Protein AF-A0A2S2QSP5-F1 (afdb_monomer_lite)

Organism: NCBI:txid143950

Secondary structure (DSSP, 8-state):
-HHHHHHHHHHHHHHHHHHHHHHHHHHHHHHHHHHHHT-SS--HHHHHHHHHHHHHHHHHHHHHHHHHHTT--SHHHHHHHHHHHHHHHHHHHHHHHHHHHHHHHTS--------

Radius of gyration: 20.52 Å; chains: 1; bounding box: 41×30×79 Å

pLDDT: mean 87.27, std 14.17, range [44.66, 98.12]

Foldseek 3Di:
DVVVVVVLVVQLVVLVVLLVVLVVLLVVLVVVVVVQVVDPPHDLVVLVVSLVVLVVSVVSNVVSLVSNCVNDVDPVSVVVVVVVVCSSCVSSVVSVVVSVVVVVVPDPPPDDDDD

Structure (mmCIF, N/CA/C/O backbone):
data_AF-A0A2S2QSP5-F1
#
_entry.id   AF-A0A2S2QSP5-F1
#
loop_
_atom_site.group_PDB
_atom_site.id
_atom_site.type_symbol
_atom_site.label_atom_id
_atom_site.label_alt_id
_atom_site.label_comp_id
_atom_site.label_asym_id
_atom_site.label_entity_id
_atom_site.label_seq_id
_atom_site.pdbx_PDB_ins_code
_atom_site.Cartn_x
_atom_site.Cartn_y
_atom_site.Cartn_z
_atom_site.occupancy
_atom_site.B_iso_or_equiv
_atom_site.auth_seq_id
_atom_site.auth_comp_id
_atom_site.auth_asym_id
_atom_site.auth_atom_id
_atom_site.pdbx_PDB_model_num
ATOM 1 N N . MET A 1 1 ? 15.738 -4.687 -36.393 1.00 52.97 1 MET A N 1
ATOM 2 C CA . MET A 1 1 ? 16.050 -4.447 -34.966 1.00 52.97 1 MET A CA 1
ATOM 3 C C . MET A 1 1 ? 15.074 -3.480 -34.287 1.00 52.97 1 MET A C 1
ATOM 5 O O . MET A 1 1 ? 14.638 -3.806 -33.197 1.00 52.97 1 MET A O 1
ATOM 9 N N . ALA A 1 2 ? 14.610 -2.403 -34.938 1.00 55.91 2 ALA A N 1
ATOM 10 C CA . ALA A 1 2 ? 13.712 -1.394 -34.339 1.00 55.91 2 ALA A CA 1
ATOM 11 C C . ALA A 1 2 ? 12.333 -1.875 -33.807 1.00 55.91 2 ALA A C 1
ATOM 13 O O . ALA A 1 2 ? 11.720 -1.190 -32.994 1.00 55.91 2 ALA A O 1
ATOM 14 N N . PHE A 1 3 ? 11.814 -3.029 -34.253 1.00 53.16 3 PHE A N 1
ATOM 15 C CA . PHE A 1 3 ? 10.498 -3.525 -33.811 1.00 53.16 3 PHE A CA 1
ATOM 16 C C . PHE A 1 3 ? 10.512 -4.064 -32.368 1.00 53.16 3 PHE A C 1
ATOM 18 O O . PHE A 1 3 ? 9.520 -3.922 -31.661 1.00 53.16 3 PHE A O 1
ATOM 25 N N . ASN A 1 4 ? 11.641 -4.624 -31.912 1.00 61.34 4 ASN A N 1
ATOM 26 C CA . ASN A 1 4 ? 11.774 -5.118 -30.536 1.00 61.34 4 ASN A CA 1
ATOM 27 C C . ASN A 1 4 ? 11.990 -3.977 -29.534 1.00 61.34 4 ASN A C 1
ATOM 29 O O . ASN A 1 4 ? 11.351 -3.974 -28.492 1.00 61.34 4 ASN A O 1
ATOM 33 N N . GLU A 1 5 ? 12.801 -2.969 -29.870 1.00 62.31 5 GLU A N 1
ATOM 34 C CA . GLU A 1 5 ? 13.037 -1.818 -28.980 1.00 62.31 5 GLU A CA 1
ATOM 35 C C . GLU A 1 5 ? 11.774 -0.987 -28.730 1.00 62.31 5 GLU A C 1
ATOM 37 O O . GLU A 1 5 ? 11.562 -0.511 -27.616 1.00 62.31 5 GLU A O 1
ATOM 42 N N . LYS A 1 6 ? 10.909 -0.827 -29.742 1.00 68.31 6 LYS A N 1
ATOM 43 C CA . LYS A 1 6 ? 9.663 -0.064 -29.595 1.00 68.31 6 LYS A CA 1
ATOM 44 C C . LYS A 1 6 ? 8.694 -0.726 -28.607 1.00 68.31 6 LYS A C 1
ATOM 46 O O . LYS A 1 6 ? 8.165 -0.039 -27.740 1.00 68.31 6 LYS A O 1
ATOM 51 N N . ASN A 1 7 ? 8.505 -2.043 -28.708 1.00 72.38 7 ASN A N 1
ATOM 52 C CA . ASN A 1 7 ? 7.616 -2.784 -27.808 1.00 72.38 7 ASN A CA 1
ATOM 53 C C . ASN A 1 7 ? 8.131 -2.782 -26.361 1.00 72.38 7 ASN A C 1
ATOM 55 O O . ASN A 1 7 ? 7.339 -2.606 -25.441 1.00 72.38 7 ASN A O 1
ATOM 59 N N . SER A 1 8 ? 9.446 -2.902 -26.152 1.00 76.12 8 SER A N 1
ATOM 60 C CA . SER A 1 8 ? 10.041 -2.807 -24.812 1.00 76.12 8 SER A CA 1
ATOM 61 C C . SER A 1 8 ? 9.817 -1.433 -24.171 1.00 76.12 8 SER A C 1
ATOM 63 O O . SER A 1 8 ? 9.497 -1.341 -22.991 1.00 76.12 8 SER A O 1
ATOM 65 N N . ASN A 1 9 ? 9.922 -0.356 -24.954 1.00 80.50 9 ASN A N 1
ATOM 66 C CA . ASN A 1 9 ? 9.722 1.007 -24.458 1.00 80.50 9 ASN A CA 1
ATOM 67 C C . ASN A 1 9 ? 8.254 1.290 -24.084 1.00 80.50 9 ASN A C 1
ATOM 69 O O . ASN A 1 9 ? 7.977 1.991 -23.112 1.00 80.50 9 ASN A O 1
ATOM 73 N N . ASP A 1 10 ? 7.307 0.740 -24.847 1.00 86.12 10 ASP A N 1
ATOM 74 C CA . ASP A 1 10 ? 5.877 0.872 -24.559 1.00 86.12 10 ASP A CA 1
ATOM 75 C C . ASP A 1 10 ? 5.468 0.052 -23.318 1.00 86.12 10 ASP A C 1
ATOM 77 O O . ASP A 1 10 ? 4.685 0.543 -22.502 1.00 86.12 10 ASP A O 1
ATOM 81 N N . ASN A 1 11 ? 6.065 -1.129 -23.111 1.00 86.94 11 ASN A N 1
ATOM 82 C CA . ASN A 1 11 ? 5.868 -1.933 -21.899 1.00 86.94 11 ASN A CA 1
ATOM 83 C C . ASN A 1 11 ? 6.376 -1.210 -20.642 1.00 86.94 11 ASN A C 1
ATOM 85 O O . ASN A 1 11 ? 5.629 -1.077 -19.676 1.00 86.94 11 ASN A O 1
ATOM 89 N N . LEU A 1 12 ? 7.591 -0.650 -20.682 1.00 87.50 12 LEU A N 1
ATOM 90 C CA . LEU A 1 12 ? 8.151 0.110 -19.559 1.00 87.50 12 LEU A CA 1
ATOM 91 C C . LEU A 1 12 ? 7.267 1.308 -19.172 1.00 87.50 12 LEU A C 1
ATOM 93 O O . LEU A 1 12 ? 6.995 1.539 -17.994 1.00 87.50 12 LEU A O 1
ATOM 97 N N . LYS A 1 13 ? 6.766 2.067 -20.156 1.00 89.81 13 LYS A N 1
ATOM 98 C CA . LYS A 1 13 ? 5.852 3.194 -19.894 1.00 89.81 13 LYS A CA 1
ATOM 99 C C . LYS A 1 13 ? 4.565 2.746 -19.214 1.00 89.81 13 LYS A C 1
ATOM 101 O O . LYS A 1 13 ? 4.062 3.452 -18.339 1.00 89.81 13 LYS A O 1
ATOM 106 N N . GLU A 1 14 ? 4.025 1.602 -19.617 1.00 92.50 14 GLU A N 1
ATOM 107 C CA . GLU A 1 14 ? 2.826 1.045 -19.003 1.00 92.50 14 GLU A CA 1
ATOM 108 C C . GLU A 1 14 ? 3.087 0.593 -17.560 1.00 92.50 14 GLU A C 1
ATOM 110 O O . GLU A 1 14 ? 2.291 0.919 -16.674 1.00 92.50 14 GLU A O 1
ATOM 115 N N . SER A 1 15 ? 4.223 -0.053 -17.280 1.00 92.12 15 SER A N 1
ATOM 116 C CA . SER A 1 15 ? 4.606 -0.430 -15.914 1.00 92.12 15 SER A CA 1
ATOM 117 C C . SER A 1 15 ? 4.829 0.807 -15.030 1.00 92.12 15 SER A C 1
ATOM 119 O O . SER A 1 15 ? 4.260 0.879 -13.942 1.00 92.12 15 SER A O 1
ATOM 121 N N . ILE A 1 16 ? 5.482 1.868 -15.527 1.00 91.50 16 ILE A N 1
ATOM 122 C CA . ILE A 1 16 ? 5.599 3.164 -14.819 1.00 91.50 16 ILE A CA 1
ATOM 123 C C . ILE A 1 16 ? 4.220 3.797 -14.556 1.00 91.50 16 ILE A C 1
ATOM 125 O O . ILE A 1 16 ? 3.965 4.389 -13.500 1.00 91.50 16 ILE A O 1
ATOM 129 N N . ARG A 1 17 ? 3.279 3.681 -15.498 1.00 94.88 17 ARG A N 1
ATOM 130 C CA . ARG A 1 17 ? 1.915 4.189 -15.308 1.00 94.88 17 ARG A CA 1
ATOM 131 C C . ARG A 1 17 ? 1.185 3.410 -14.210 1.00 94.88 17 ARG A C 1
ATOM 133 O O . ARG A 1 17 ? 0.550 4.027 -13.349 1.00 94.88 17 ARG A O 1
ATOM 140 N N . ARG A 1 18 ? 1.272 2.075 -14.216 1.00 95.75 18 ARG A N 1
ATOM 141 C CA . ARG A 1 18 ? 0.727 1.203 -13.157 1.00 95.75 18 ARG A CA 1
ATOM 142 C C . ARG A 1 18 ? 1.365 1.519 -11.803 1.00 95.75 18 ARG A C 1
ATOM 144 O O . ARG A 1 18 ? 0.645 1.639 -10.812 1.00 95.75 18 ARG A O 1
ATOM 151 N N . TRP A 1 19 ? 2.669 1.787 -11.792 1.00 94.06 19 TRP A N 1
ATOM 152 C CA . TRP A 1 19 ? 3.428 2.214 -10.620 1.00 94.06 19 TRP A CA 1
ATOM 153 C C . TRP A 1 19 ? 2.851 3.482 -9.981 1.00 94.06 19 TRP A C 1
ATOM 155 O O . TRP A 1 19 ? 2.541 3.527 -8.787 1.00 94.06 19 TRP A O 1
ATOM 165 N N . GLY A 1 20 ? 2.579 4.504 -10.796 1.00 94.19 20 GLY A N 1
ATOM 166 C CA . GLY A 1 20 ? 1.911 5.726 -10.340 1.00 94.19 20 GLY A CA 1
ATOM 167 C C . GLY A 1 20 ? 0.519 5.479 -9.739 1.00 94.19 20 GLY A C 1
ATOM 168 O O . GLY A 1 20 ? 0.146 6.106 -8.743 1.00 94.19 20 GLY A O 1
ATOM 169 N N . VAL A 1 21 ? -0.248 4.535 -10.295 1.00 96.62 21 VAL A N 1
ATOM 170 C CA . VAL A 1 21 ? -1.572 4.164 -9.765 1.00 96.62 21 VAL A CA 1
ATOM 171 C C . VAL A 1 21 ? -1.460 3.512 -8.384 1.00 96.62 21 VAL A C 1
ATOM 173 O O . VAL A 1 21 ? -2.252 3.851 -7.498 1.00 96.62 21 VAL A O 1
ATOM 176 N N . ILE A 1 22 ? -0.488 2.618 -8.189 1.00 96.94 22 ILE A N 1
ATOM 177 C CA . ILE A 1 22 ? -0.209 1.944 -6.912 1.00 96.94 22 ILE A CA 1
ATOM 178 C C . ILE A 1 22 ? 0.167 2.962 -5.834 1.00 96.94 22 ILE A C 1
ATOM 180 O O . ILE A 1 22 ? -0.479 2.996 -4.783 1.00 96.94 22 ILE A O 1
ATOM 184 N N . LYS A 1 23 ? 1.098 3.879 -6.128 1.00 95.62 23 LYS A N 1
ATOM 185 C CA . LYS A 1 23 ? 1.451 4.986 -5.220 1.00 95.62 23 LYS A CA 1
ATOM 186 C C . LYS A 1 23 ? 0.220 5.800 -4.822 1.00 95.62 23 LYS A C 1
ATOM 188 O O . LYS A 1 23 ? -0.030 6.031 -3.641 1.00 95.62 23 LYS A O 1
ATOM 193 N N . GLY A 1 24 ? -0.635 6.133 -5.790 1.00 96.75 24 GLY A N 1
ATOM 194 C CA . GLY A 1 24 ? -1.893 6.824 -5.518 1.00 96.75 24 GLY A CA 1
ATOM 195 C C . GLY A 1 24 ? -2.865 6.032 -4.628 1.00 96.75 24 GLY A C 1
ATOM 196 O O . GLY A 1 24 ? -3.585 6.635 -3.829 1.00 96.75 24 GLY A O 1
ATOM 197 N N . LYS A 1 25 ? -2.917 4.695 -4.740 1.00 97.19 25 LYS A N 1
ATOM 198 C CA . LYS A 1 25 ? -3.722 3.836 -3.848 1.00 97.19 25 LYS A CA 1
ATOM 199 C C . LYS A 1 25 ? -3.194 3.902 -2.409 1.00 97.19 25 LYS A C 1
ATOM 201 O O . LYS A 1 25 ? -4.007 4.114 -1.507 1.00 97.19 25 LYS A O 1
ATOM 206 N N . LEU A 1 26 ? -1.875 3.813 -2.215 1.00 97.69 26 LEU A N 1
ATOM 207 C CA . LEU A 1 26 ? -1.242 3.937 -0.899 1.00 97.69 26 LEU A CA 1
ATOM 208 C C . LEU A 1 26 ? -1.519 5.313 -0.275 1.00 97.69 26 LEU A C 1
ATOM 210 O O . LEU A 1 26 ? -2.031 5.388 0.839 1.00 97.69 26 LEU A O 1
ATOM 214 N N . THR A 1 27 ? -1.320 6.406 -1.024 1.00 97.38 27 THR A N 1
ATOM 215 C CA . THR A 1 27 ? -1.621 7.767 -0.543 1.00 97.38 27 THR A CA 1
ATOM 216 C C . THR A 1 27 ? -3.071 7.908 -0.078 1.00 97.38 27 THR A C 1
ATOM 218 O O . THR A 1 27 ? -3.325 8.458 0.994 1.00 97.38 27 THR A O 1
ATOM 221 N N . ARG A 1 28 ? -4.042 7.381 -0.841 1.00 98.06 28 ARG A N 1
ATOM 222 C CA . ARG A 1 28 ? -5.463 7.417 -0.449 1.00 98.06 28 ARG A CA 1
ATOM 223 C C . ARG A 1 28 ? -5.732 6.640 0.837 1.00 98.06 28 ARG A C 1
ATOM 225 O O . ARG A 1 28 ? -6.576 7.070 1.625 1.00 98.06 28 ARG A O 1
ATOM 232 N N . PHE A 1 29 ? -5.042 5.519 1.051 1.00 98.12 29 PHE A N 1
ATOM 233 C CA . PHE A 1 29 ? -5.130 4.786 2.309 1.00 98.12 29 PHE A CA 1
ATOM 234 C C . PHE A 1 29 ? -4.560 5.612 3.467 1.00 98.12 29 PHE A C 1
ATOM 236 O O . PHE A 1 29 ? -5.254 5.785 4.465 1.00 98.12 29 PHE A O 1
ATOM 243 N N . CYS A 1 30 ? -3.378 6.216 3.308 1.00 97.69 30 CYS A N 1
ATOM 244 C CA . CYS A 1 30 ? -2.785 7.092 4.322 1.00 97.69 30 CYS A CA 1
ATOM 245 C C . CYS A 1 30 ? -3.714 8.262 4.684 1.00 97.69 30 CYS A C 1
ATOM 247 O O . CYS A 1 30 ? -3.940 8.543 5.860 1.00 97.69 30 CYS A O 1
ATOM 249 N N . THR A 1 31 ? -4.308 8.932 3.689 1.00 98.06 31 THR A N 1
ATOM 250 C CA . THR A 1 31 ? -5.283 10.011 3.926 1.00 98.06 31 THR A CA 1
ATOM 251 C C . THR A 1 31 ? -6.497 9.512 4.705 1.00 98.06 31 THR A C 1
ATOM 253 O O . THR A 1 31 ? -6.925 10.167 5.657 1.00 98.06 31 THR A O 1
ATOM 256 N N . PHE A 1 32 ? -7.037 8.350 4.330 1.00 98.12 32 PHE A N 1
ATOM 257 C CA . PHE A 1 32 ? -8.135 7.730 5.062 1.00 98.12 32 PHE A CA 1
ATOM 258 C C . PHE A 1 32 ? -7.746 7.430 6.509 1.00 98.12 32 PHE A C 1
ATOM 260 O O . PHE A 1 32 ? -8.476 7.831 7.409 1.00 98.12 32 PHE A O 1
ATOM 267 N N . PHE A 1 33 ? -6.609 6.773 6.741 1.00 98.12 33 PHE A N 1
ATOM 268 C CA . PHE A 1 33 ? -6.195 6.360 8.078 1.00 98.12 33 PHE A CA 1
ATOM 269 C C . PHE A 1 33 ? -5.939 7.566 8.991 1.00 98.12 33 PHE A C 1
ATOM 271 O O . PHE A 1 33 ? -6.421 7.612 10.119 1.00 98.12 33 PHE A O 1
ATOM 278 N N . ASN A 1 34 ? -5.311 8.619 8.468 1.00 97.38 34 ASN A N 1
ATOM 279 C CA . ASN A 1 34 ? -5.138 9.873 9.200 1.00 97.38 34 ASN A CA 1
ATOM 280 C C . ASN A 1 34 ? -6.473 10.548 9.556 1.00 97.38 34 ASN A C 1
ATOM 282 O O . ASN A 1 34 ? -6.593 11.161 10.616 1.00 97.38 34 ASN A O 1
ATOM 286 N N . GLY A 1 35 ? -7.478 10.456 8.681 1.00 97.50 35 GLY A N 1
ATOM 287 C CA . GLY A 1 35 ? -8.838 10.912 8.977 1.00 97.50 35 GLY A CA 1
ATOM 288 C C . GLY A 1 35 ? -9.546 10.020 9.999 1.00 97.50 35 GLY A C 1
ATOM 289 O O . GLY A 1 35 ? -10.220 10.525 10.892 1.00 97.50 35 GLY A O 1
ATOM 290 N N . PHE A 1 36 ? -9.347 8.705 9.903 1.00 97.38 36 PHE A N 1
ATOM 291 C CA . PHE A 1 36 ? -9.873 7.708 10.830 1.00 97.38 36 PHE A CA 1
ATOM 292 C C . PHE A 1 36 ? -9.372 7.949 12.259 1.00 97.38 36 PHE A C 1
ATOM 294 O O . PHE A 1 36 ? -10.182 7.970 13.180 1.00 97.38 36 PHE A O 1
ATOM 301 N N . LEU A 1 37 ? -8.072 8.205 12.446 1.00 96.31 37 LEU A N 1
ATOM 302 C CA . LEU A 1 37 ? -7.479 8.469 13.764 1.00 96.31 37 LEU A CA 1
ATOM 303 C C . LEU A 1 37 ? -8.031 9.731 14.443 1.00 96.31 37 LEU A C 1
ATOM 305 O O . LEU A 1 37 ? -8.063 9.802 15.666 1.00 96.31 37 LEU A O 1
ATOM 309 N N . LYS A 1 38 ? -8.472 10.721 13.659 1.00 96.19 38 LYS A N 1
ATOM 310 C CA . LYS A 1 38 ? -9.012 11.999 14.156 1.00 96.19 38 LYS A CA 1
ATOM 311 C C . LYS A 1 38 ? -10.529 11.985 14.360 1.00 96.19 38 LYS A C 1
ATOM 313 O O . LYS A 1 38 ? -11.089 12.993 14.778 1.00 96.19 38 LYS A O 1
ATOM 318 N N . ASN A 1 39 ? -11.203 10.901 13.991 1.00 94.25 39 ASN A N 1
ATOM 319 C CA . ASN A 1 39 ? -12.654 10.795 14.065 1.00 94.25 39 ASN A CA 1
ATOM 320 C C . ASN A 1 39 ? -13.055 10.121 15.380 1.00 94.25 39 ASN A C 1
ATOM 322 O O . ASN A 1 39 ? -12.581 9.031 15.660 1.00 94.25 39 ASN A O 1
ATOM 326 N N . ASP A 1 40 ? -13.970 10.703 16.155 1.00 90.06 40 ASP A N 1
ATOM 327 C CA . ASP A 1 40 ? -14.458 10.081 17.397 1.00 90.06 40 ASP A CA 1
ATOM 328 C C . ASP A 1 40 ? -15.342 8.847 17.133 1.00 90.06 40 ASP A C 1
ATOM 330 O O . ASP A 1 40 ? -15.424 7.926 17.945 1.00 90.06 40 ASP A O 1
ATOM 334 N N . LYS A 1 41 ? -16.006 8.798 15.972 1.00 92.19 41 LYS A N 1
ATOM 335 C CA . LYS A 1 41 ? -16.905 7.710 15.552 1.00 92.19 41 LYS A CA 1
ATOM 336 C C . LYS A 1 41 ? -16.212 6.799 14.545 1.00 92.19 41 LYS A C 1
ATOM 338 O O . LYS A 1 41 ? -16.608 6.697 13.382 1.00 92.19 41 LYS A O 1
ATOM 343 N N . ARG A 1 42 ? -15.142 6.153 14.999 1.00 94.50 42 ARG A N 1
ATOM 344 C CA . ARG A 1 42 ? -14.296 5.282 14.173 1.00 94.50 42 ARG A CA 1
ATOM 345 C C . ARG A 1 42 ? -15.043 4.025 13.730 1.00 94.50 42 ARG A C 1
ATOM 347 O O . ARG A 1 42 ? -15.571 3.282 14.553 1.00 94.50 42 ARG A O 1
ATOM 354 N N . ASN A 1 43 ? -15.059 3.766 12.422 1.00 95.50 43 ASN A N 1
ATOM 355 C CA . ASN A 1 43 ? -15.635 2.549 11.851 1.00 95.50 43 ASN A CA 1
ATOM 356 C C . ASN A 1 43 ? -14.550 1.482 11.645 1.00 95.50 43 ASN A C 1
ATOM 358 O O . ASN A 1 43 ? -13.920 1.404 10.590 1.00 95.50 43 ASN A O 1
ATOM 362 N N . PHE A 1 44 ? -14.344 0.641 12.656 1.00 95.31 44 PHE A N 1
ATOM 363 C CA . PHE A 1 44 ? -13.330 -0.418 12.622 1.00 95.31 44 PHE A CA 1
ATOM 364 C C . PHE A 1 44 ? -13.620 -1.523 11.598 1.00 95.31 44 PHE A C 1
ATOM 366 O O . PHE A 1 44 ? -12.695 -2.183 11.129 1.00 95.31 44 PHE A O 1
ATOM 373 N N . THR A 1 45 ? -14.882 -1.692 11.191 1.00 95.56 45 THR A N 1
ATOM 374 C CA . THR A 1 45 ? -15.223 -2.616 10.099 1.00 95.56 45 THR A CA 1
ATOM 375 C C . THR A 1 45 ? -14.677 -2.096 8.770 1.00 95.56 45 THR A C 1
ATOM 377 O O . THR A 1 45 ? -14.080 -2.853 8.010 1.00 95.56 45 THR A O 1
ATOM 380 N N . GLU A 1 46 ? -14.826 -0.795 8.500 1.00 97.06 46 GLU A N 1
ATOM 381 C CA . GLU A 1 46 ? -14.255 -0.177 7.300 1.00 97.06 46 GLU A CA 1
ATOM 382 C C . GLU A 1 46 ? -12.722 -0.209 7.316 1.00 97.06 46 GLU A C 1
ATOM 384 O O . GLU A 1 46 ? -12.123 -0.523 6.286 1.00 97.06 46 GLU A O 1
ATOM 389 N N . LEU A 1 47 ? -12.093 0.072 8.468 1.00 97.50 47 LEU A N 1
ATOM 390 C CA . LEU A 1 47 ? -10.637 -0.014 8.612 1.00 97.50 47 LEU A CA 1
ATOM 391 C C . LEU A 1 47 ? -10.135 -1.404 8.209 1.00 97.50 47 LEU A C 1
ATOM 393 O O . LEU A 1 47 ? -9.280 -1.504 7.333 1.00 97.50 47 LEU A O 1
ATOM 397 N N . LYS A 1 48 ? -10.739 -2.465 8.762 1.00 95.25 48 LYS A N 1
ATOM 398 C CA . LYS A 1 48 ? -10.382 -3.850 8.439 1.00 95.25 48 LYS A CA 1
ATOM 399 C C . LYS A 1 48 ? -10.496 -4.147 6.941 1.00 95.25 48 LYS A C 1
ATOM 401 O O . LYS A 1 48 ? -9.535 -4.611 6.339 1.00 95.25 48 LYS A O 1
ATOM 406 N N . LEU A 1 49 ? -11.628 -3.807 6.319 1.00 96.19 49 LEU A N 1
ATOM 407 C CA . LEU A 1 49 ? -11.841 -4.033 4.883 1.00 96.19 49 LEU A CA 1
ATOM 408 C C . LEU A 1 49 ? -10.821 -3.293 4.008 1.00 96.19 49 LEU A C 1
ATOM 410 O O . LEU A 1 49 ? -10.444 -3.772 2.937 1.00 96.19 49 LEU A O 1
ATOM 414 N N . ARG A 1 50 ? -10.392 -2.099 4.427 1.00 96.81 50 ARG A N 1
ATOM 415 C CA . ARG A 1 50 ? -9.365 -1.341 3.711 1.00 96.81 50 ARG A CA 1
ATOM 416 C C . ARG A 1 50 ? -7.965 -1.912 3.940 1.00 96.81 50 ARG A C 1
ATOM 418 O O . ARG A 1 50 ? -7.201 -1.908 2.982 1.00 96.81 50 ARG A O 1
ATOM 425 N N . CYS A 1 51 ? -7.648 -2.430 5.128 1.00 95.56 51 CYS A N 1
ATOM 426 C CA . CYS A 1 51 ? -6.400 -3.161 5.376 1.00 95.56 51 CYS A CA 1
ATOM 427 C C . CYS A 1 51 ? -6.309 -4.414 4.497 1.00 95.56 51 CYS A C 1
ATOM 429 O O . CYS A 1 51 ? -5.297 -4.614 3.836 1.00 95.56 51 CYS A O 1
ATOM 431 N N . ASP A 1 52 ? -7.389 -5.194 4.390 1.00 94.31 52 ASP A N 1
ATOM 432 C CA . ASP A 1 52 ? -7.423 -6.382 3.526 1.00 94.31 52 ASP A CA 1
ATOM 433 C C . ASP A 1 52 ? -7.137 -6.020 2.057 1.00 94.31 52 ASP A C 1
ATOM 435 O O . ASP A 1 52 ? -6.386 -6.706 1.365 1.00 94.31 52 ASP A O 1
ATOM 439 N N . LYS A 1 53 ? -7.682 -4.890 1.583 1.00 93.25 53 LYS A N 1
ATOM 440 C CA . LYS A 1 53 ? -7.366 -4.358 0.247 1.00 93.25 53 LYS A CA 1
ATOM 441 C C . LYS A 1 53 ? -5.935 -3.841 0.123 1.00 93.25 53 LYS A C 1
ATOM 443 O O . LYS A 1 53 ? -5.373 -3.922 -0.965 1.00 93.25 53 LYS A O 1
ATOM 448 N N . LEU A 1 54 ? -5.375 -3.274 1.190 1.00 94.12 54 LEU A N 1
ATOM 449 C CA . LEU A 1 54 ? -3.996 -2.797 1.205 1.00 94.12 54 LEU A CA 1
ATOM 450 C C . LEU A 1 54 ? -3.012 -3.969 1.108 1.00 94.12 54 LEU A C 1
ATOM 452 O O . LEU A 1 54 ? -2.035 -3.851 0.387 1.00 94.12 54 LEU A O 1
ATOM 456 N N . ASN A 1 55 ? -3.301 -5.116 1.731 1.00 92.38 55 ASN A N 1
ATOM 457 C CA . ASN A 1 55 ? -2.456 -6.312 1.628 1.00 92.38 55 ASN A CA 1
ATOM 458 C C . ASN A 1 55 ? -2.262 -6.747 0.166 1.00 92.38 55 ASN A C 1
ATOM 460 O O . ASN A 1 55 ? -1.135 -6.936 -0.275 1.00 92.38 55 ASN A O 1
ATOM 464 N N . ALA A 1 56 ? -3.349 -6.804 -0.610 1.00 93.75 56 ALA A N 1
ATOM 465 C CA . ALA A 1 56 ? -3.293 -7.154 -2.032 1.00 93.75 56 ALA A CA 1
ATOM 466 C C . ALA A 1 56 ? -2.553 -6.113 -2.898 1.00 93.75 56 ALA A C 1
ATOM 468 O O . ALA A 1 56 ? -2.131 -6.423 -4.010 1.00 93.75 56 ALA A O 1
ATOM 469 N N . LEU A 1 57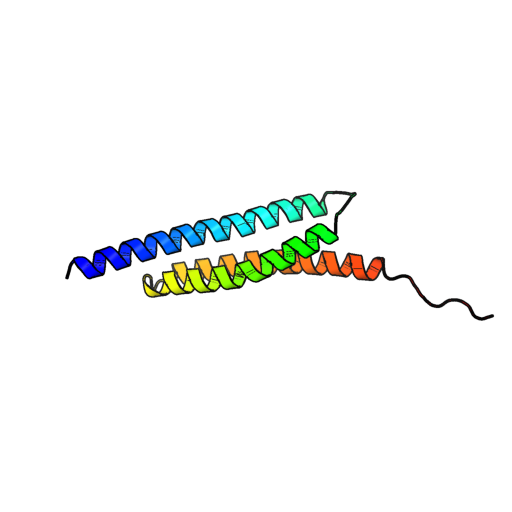 ? -2.401 -4.872 -2.414 1.00 94.69 57 LEU A N 1
ATOM 470 C CA . LEU A 1 57 ? -1.656 -3.831 -3.122 1.00 94.69 57 LEU A CA 1
ATOM 471 C C . LEU A 1 57 ? -0.152 -4.122 -3.145 1.00 94.69 57 LEU A C 1
ATOM 473 O O . LEU A 1 57 ? 0.508 -3.703 -4.090 1.00 94.69 57 LEU A O 1
ATOM 477 N N . TYR A 1 58 ? 0.378 -4.812 -2.130 1.00 94.56 58 TYR A N 1
ATOM 478 C CA . TYR A 1 58 ? 1.799 -5.151 -2.074 1.00 94.56 58 TYR A CA 1
ATOM 479 C C . TYR A 1 58 ? 2.192 -6.136 -3.177 1.00 94.56 58 TYR A C 1
ATOM 481 O O . TYR A 1 58 ? 3.185 -5.931 -3.864 1.00 94.56 58 TYR A O 1
ATOM 489 N N . ASP A 1 59 ? 1.372 -7.158 -3.414 1.00 94.25 59 ASP A N 1
ATOM 490 C CA . ASP A 1 59 ? 1.633 -8.122 -4.488 1.00 94.25 59 ASP A CA 1
ATOM 491 C C . ASP A 1 59 ? 1.551 -7.446 -5.874 1.00 94.25 59 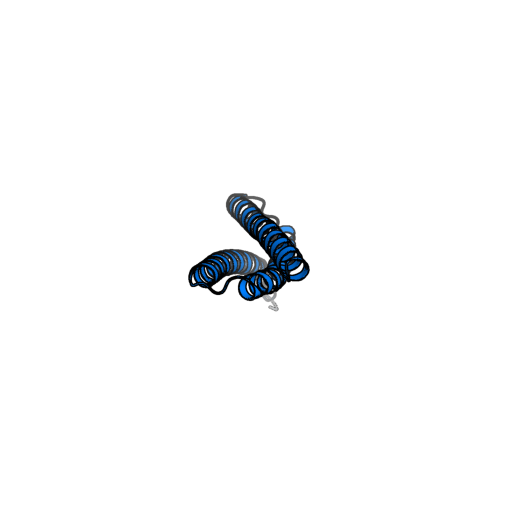ASP A C 1
ATOM 493 O O . ASP A 1 59 ? 2.330 -7.745 -6.777 1.00 94.25 59 ASP A O 1
ATOM 497 N N . GLU A 1 60 ? 0.626 -6.488 -6.045 1.00 95.06 60 GLU A N 1
ATOM 498 C CA . GLU A 1 60 ? 0.523 -5.668 -7.265 1.00 95.06 60 GLU A CA 1
ATOM 499 C C . GLU A 1 60 ? 1.747 -4.753 -7.438 1.00 95.06 60 GLU A C 1
ATOM 501 O O . GLU A 1 60 ? 2.217 -4.568 -8.561 1.00 95.06 60 GLU A O 1
ATOM 506 N N . PHE A 1 61 ? 2.248 -4.191 -6.333 1.00 95.12 61 PHE A N 1
ATOM 507 C CA . PHE A 1 61 ? 3.500 -3.437 -6.263 1.00 95.12 61 PHE A CA 1
ATOM 508 C C . PHE A 1 61 ? 4.674 -4.282 -6.744 1.00 95.12 61 PHE A C 1
ATOM 510 O O . PHE A 1 61 ? 5.350 -3.874 -7.685 1.00 95.12 61 PHE A O 1
ATOM 517 N N . ASP A 1 62 ? 4.879 -5.448 -6.135 1.00 94.44 62 ASP A N 1
ATOM 518 C CA . ASP A 1 62 ? 6.083 -6.245 -6.346 1.00 94.44 62 ASP A CA 1
ATOM 519 C C . ASP A 1 62 ? 6.175 -6.707 -7.800 1.00 94.44 62 ASP A C 1
ATOM 521 O O . ASP A 1 62 ? 7.199 -6.517 -8.450 1.00 94.44 62 ASP A O 1
ATOM 525 N N . ALA A 1 63 ? 5.049 -7.162 -8.360 1.00 94.56 63 ALA A N 1
ATOM 526 C CA . ALA A 1 63 ? 4.960 -7.526 -9.768 1.00 94.56 63 ALA A CA 1
ATOM 527 C C . ALA A 1 63 ? 5.297 -6.354 -10.708 1.00 94.56 63 ALA A C 1
ATOM 529 O O . ALA A 1 63 ? 6.069 -6.524 -11.647 1.00 94.56 63 ALA A O 1
ATOM 530 N N . VAL A 1 64 ? 4.738 -5.160 -10.469 1.00 94.00 64 VAL A N 1
ATOM 531 C CA . VAL A 1 64 ? 5.015 -3.979 -11.310 1.00 94.00 64 VAL A CA 1
ATOM 532 C C . VAL A 1 64 ? 6.462 -3.522 -11.180 1.00 94.00 64 VAL A C 1
ATOM 534 O O . VAL A 1 64 ? 7.063 -3.136 -12.179 1.00 94.00 64 VAL A O 1
ATOM 537 N N . GLN A 1 65 ? 7.018 -3.544 -9.972 1.00 92.38 65 GLN A N 1
ATOM 538 C CA . GLN A 1 65 ? 8.389 -3.116 -9.737 1.00 92.38 65 GLN A CA 1
ATOM 539 C C . GLN A 1 65 ? 9.384 -4.091 -10.384 1.00 92.38 65 GLN A C 1
ATOM 541 O O . GLN A 1 65 ? 10.316 -3.637 -11.039 1.00 92.38 65 GLN A O 1
ATOM 546 N N . THR A 1 66 ? 9.140 -5.405 -10.312 1.00 91.50 66 THR A N 1
ATOM 547 C CA . THR A 1 66 ? 9.937 -6.404 -11.043 1.00 91.50 66 THR A CA 1
ATOM 548 C C . THR A 1 66 ? 9.866 -6.193 -12.555 1.00 91.50 66 THR A C 1
ATOM 550 O O . THR A 1 66 ? 10.903 -6.207 -13.208 1.00 91.50 66 THR A O 1
ATOM 553 N N . GLU A 1 67 ? 8.681 -5.920 -13.117 1.00 91.12 67 GLU A N 1
ATOM 554 C CA . GLU A 1 67 ? 8.558 -5.583 -14.544 1.00 91.12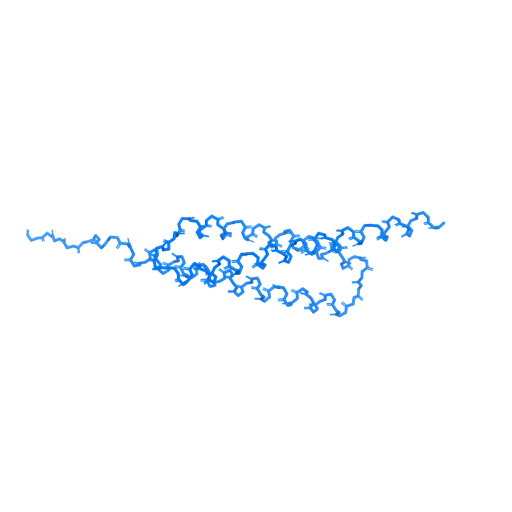 67 GLU A CA 1
ATOM 555 C C . GLU A 1 67 ? 9.394 -4.350 -14.922 1.00 91.12 67 GLU A C 1
ATOM 557 O O . GLU A 1 67 ? 9.945 -4.313 -16.012 1.00 91.12 67 GLU A O 1
ATOM 562 N N . ILE A 1 68 ? 9.487 -3.331 -14.059 1.00 89.38 68 ILE A N 1
ATOM 563 C CA . ILE A 1 68 ? 10.296 -2.127 -14.320 1.00 89.38 68 ILE A CA 1
ATOM 564 C C . ILE A 1 68 ? 11.793 -2.452 -14.262 1.00 89.38 68 ILE A C 1
ATOM 566 O O . ILE A 1 68 ? 12.539 -2.049 -15.155 1.00 89.38 68 ILE A O 1
ATOM 570 N N . GLU A 1 69 ? 12.216 -3.199 -13.242 1.00 87.25 69 GLU A N 1
ATOM 571 C CA . GLU A 1 69 ? 13.610 -3.608 -13.018 1.00 87.25 69 GLU A CA 1
ATOM 572 C C . GLU A 1 69 ? 14.149 -4.496 -14.157 1.00 87.25 69 GLU A C 1
ATOM 574 O O . GLU A 1 69 ? 15.338 -4.451 -14.457 1.00 87.25 69 GLU A O 1
ATOM 579 N N . GLU A 1 70 ? 13.286 -5.224 -14.879 1.00 85.31 70 GLU A N 1
ATOM 580 C CA . GLU A 1 70 ? 13.669 -5.960 -16.098 1.00 85.31 70 GLU A CA 1
ATOM 581 C C . GLU A 1 70 ? 14.159 -5.052 -17.244 1.00 85.31 70 GLU A C 1
ATOM 583 O O . GLU A 1 70 ? 14.872 -5.515 -18.141 1.00 85.31 70 GLU A O 1
ATOM 588 N N . PHE A 1 71 ? 13.784 -3.769 -17.241 1.00 80.06 71 PHE A N 1
ATOM 589 C CA . PHE A 1 71 ? 14.168 -2.801 -18.274 1.00 80.06 71 PHE A CA 1
ATOM 590 C C . PHE A 1 71 ? 15.155 -1.736 -17.782 1.00 80.06 71 PHE A C 1
ATOM 592 O O . PHE A 1 71 ? 15.779 -1.079 -18.618 1.00 80.06 71 PHE A O 1
ATOM 599 N N . ASP A 1 72 ? 15.279 -1.548 -16.468 1.00 69.62 72 ASP A N 1
ATOM 600 C CA . ASP A 1 72 ? 15.994 -0.431 -15.850 1.00 69.62 72 ASP A CA 1
ATOM 601 C C . ASP A 1 72 ? 16.771 -0.905 -14.611 1.00 69.62 72 ASP A C 1
ATOM 603 O O . ASP A 1 72 ? 16.238 -0.998 -13.507 1.00 69.62 72 ASP A O 1
ATOM 607 N N . ASP A 1 73 ? 18.053 -1.219 -14.801 1.00 65.12 73 ASP A N 1
ATOM 608 C CA . ASP A 1 73 ? 18.927 -1.779 -13.764 1.00 65.12 73 ASP A CA 1
ATOM 609 C C . ASP A 1 73 ? 19.748 -0.648 -13.113 1.00 65.12 73 ASP A C 1
ATOM 611 O O . ASP A 1 73 ? 20.920 -0.419 -13.432 1.00 65.12 73 ASP A O 1
ATOM 615 N N . PHE A 1 74 ? 19.116 0.140 -12.234 1.00 67.56 74 PHE A N 1
ATOM 616 C CA . PHE A 1 74 ? 19.774 1.263 -11.554 1.00 67.56 74 PHE A CA 1
ATOM 617 C C . PHE A 1 74 ? 19.464 1.333 -10.058 1.00 67.56 74 PHE A C 1
ATOM 619 O O . PHE A 1 74 ? 18.384 0.980 -9.589 1.00 67.56 74 PHE A O 1
ATOM 626 N N . ALA A 1 75 ? 20.426 1.879 -9.304 1.00 69.75 75 ALA A N 1
ATOM 627 C CA . ALA A 1 75 ? 20.324 2.149 -7.867 1.00 69.75 75 ALA A CA 1
ATOM 628 C C . ALA A 1 75 ? 19.074 2.968 -7.481 1.00 69.75 75 ALA A C 1
ATOM 630 O O . ALA A 1 75 ? 18.577 2.839 -6.361 1.00 69.75 75 ALA A O 1
ATOM 631 N N . ASP A 1 76 ? 18.552 3.769 -8.412 1.00 81.88 76 ASP A N 1
ATOM 632 C CA . ASP A 1 76 ? 17.340 4.565 -8.227 1.00 81.88 76 ASP A CA 1
ATOM 633 C C . ASP A 1 76 ? 16.091 3.681 -8.067 1.00 81.88 76 ASP A C 1
ATOM 635 O O . ASP A 1 76 ? 15.280 3.953 -7.183 1.00 81.88 76 ASP A O 1
ATOM 639 N N . GLN A 1 77 ? 15.975 2.568 -8.808 1.00 84.81 77 GLN A N 1
ATOM 640 C CA . GLN A 1 77 ? 14.851 1.627 -8.666 1.00 84.81 77 GLN A CA 1
ATOM 641 C C . GLN A 1 77 ? 14.865 0.938 -7.299 1.00 84.81 77 GLN A C 1
ATOM 643 O O . GLN A 1 77 ? 13.843 0.868 -6.617 1.00 84.81 77 GLN A O 1
ATOM 648 N N . GLN A 1 78 ? 16.046 0.522 -6.833 1.00 85.31 78 GLN A N 1
ATOM 649 C CA . GLN A 1 78 ? 16.193 -0.057 -5.497 1.00 85.31 78 GLN A CA 1
ATOM 650 C C . GLN A 1 78 ? 15.852 0.961 -4.397 1.00 85.31 78 GLN A C 1
ATOM 652 O O . GLN A 1 78 ? 15.266 0.602 -3.369 1.00 85.31 78 GLN A O 1
ATOM 657 N N . SER A 1 79 ? 16.210 2.233 -4.598 1.00 89.12 79 SER A N 1
ATOM 658 C CA . SER A 1 79 ? 15.851 3.315 -3.682 1.00 89.12 79 SER A CA 1
ATOM 659 C C . SER A 1 79 ? 14.337 3.552 -3.658 1.00 89.12 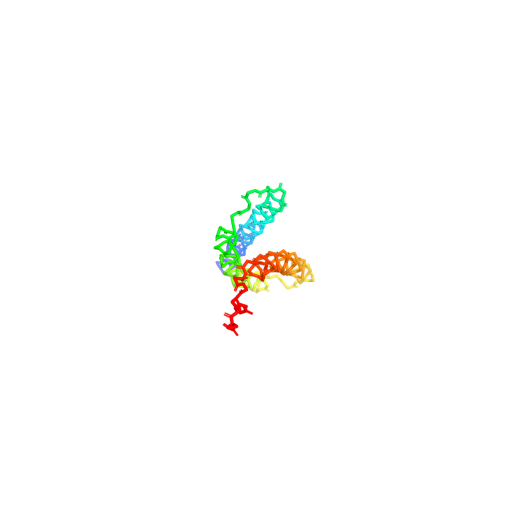79 SER A C 1
ATOM 661 O O . SER A 1 79 ? 13.761 3.620 -2.570 1.00 89.12 79 SER A O 1
ATOM 663 N N . GLU A 1 80 ? 13.680 3.597 -4.824 1.00 88.56 80 GLU A N 1
ATOM 664 C CA . GLU A 1 80 ? 12.221 3.727 -4.928 1.00 88.56 80 GLU A CA 1
ATOM 665 C C . GLU A 1 80 ? 11.487 2.559 -4.262 1.00 88.56 80 GLU A C 1
ATOM 667 O O . GLU A 1 80 ? 10.572 2.797 -3.468 1.00 88.56 80 GLU A O 1
ATOM 672 N N . ARG A 1 81 ? 11.921 1.318 -4.523 1.00 91.44 81 ARG A N 1
ATOM 673 C CA . ARG A 1 81 ? 11.400 0.100 -3.885 1.00 91.44 81 ARG A CA 1
ATOM 674 C C . ARG A 1 81 ? 11.480 0.210 -2.367 1.00 91.44 81 ARG A C 1
ATOM 676 O O . ARG A 1 81 ? 10.464 0.117 -1.685 1.00 91.44 81 ARG A O 1
ATOM 683 N N . THR A 1 82 ? 12.669 0.511 -1.848 1.00 93.38 82 THR A N 1
ATOM 684 C CA . THR A 1 82 ? 12.905 0.630 -0.400 1.00 93.38 82 THR A CA 1
ATOM 685 C C . THR A 1 82 ? 12.039 1.725 0.229 1.00 93.38 82 THR A C 1
ATOM 687 O O . THR A 1 82 ? 11.476 1.540 1.307 1.00 93.38 82 THR A O 1
ATOM 690 N N . MET A 1 83 ? 11.920 2.884 -0.426 1.00 94.00 83 MET A N 1
ATOM 691 C CA . MET A 1 83 ? 11.093 3.988 0.065 1.00 94.00 83 MET A CA 1
ATOM 692 C C . MET A 1 83 ? 9.616 3.589 0.123 1.00 94.00 83 MET A C 1
ATOM 694 O O . MET A 1 83 ? 8.964 3.815 1.142 1.00 94.00 83 MET A O 1
ATOM 698 N N . PHE A 1 84 ? 9.101 2.953 -0.932 1.00 95.06 84 PHE A N 1
ATOM 699 C CA . PHE A 1 84 ? 7.720 2.490 -0.953 1.00 95.06 84 PHE A CA 1
ATOM 700 C C . PHE A 1 84 ? 7.451 1.417 0.104 1.00 95.06 84 PHE A C 1
ATOM 702 O O . PHE A 1 84 ? 6.448 1.512 0.805 1.00 95.06 84 PHE A O 1
ATOM 709 N N . GLU A 1 85 ? 8.324 0.415 0.235 1.00 95.88 85 GLU A N 1
ATOM 710 C CA . GLU A 1 85 ? 8.179 -0.658 1.225 1.00 95.88 85 GLU A CA 1
ATOM 711 C C . GLU A 1 85 ? 8.121 -0.089 2.646 1.00 95.88 85 GLU A C 1
ATOM 713 O O . GLU A 1 85 ? 7.238 -0.454 3.424 1.00 95.88 85 GLU A O 1
ATOM 718 N N . ASN A 1 86 ? 8.997 0.868 2.967 1.00 97.50 86 ASN A N 1
ATOM 719 C CA . ASN A 1 86 ? 8.979 1.547 4.260 1.00 97.50 86 ASN A CA 1
ATOM 720 C C . ASN A 1 86 ? 7.649 2.271 4.510 1.00 97.50 86 ASN A C 1
ATOM 722 O O . ASN A 1 86 ? 7.044 2.087 5.569 1.00 97.50 86 ASN A O 1
ATOM 726 N N . ASP A 1 87 ? 7.171 3.057 3.543 1.00 96.56 87 ASP A N 1
ATOM 727 C CA . ASP A 1 87 ? 5.900 3.778 3.662 1.00 96.56 87 ASP A CA 1
ATOM 728 C C . ASP A 1 87 ? 4.713 2.812 3.798 1.00 96.56 87 ASP A C 1
ATOM 730 O O . ASP A 1 87 ? 3.827 3.007 4.637 1.00 96.56 87 ASP A O 1
ATOM 734 N N . PHE A 1 88 ? 4.707 1.748 2.991 1.00 97.81 88 PHE A N 1
ATOM 735 C CA . PHE A 1 88 ? 3.670 0.725 2.970 1.00 97.81 88 PHE A CA 1
ATOM 736 C C . PHE A 1 88 ? 3.589 -0.021 4.302 1.00 97.81 88 PHE A C 1
ATOM 738 O O . PHE A 1 88 ? 2.529 -0.050 4.934 1.00 97.81 88 PHE A O 1
ATOM 745 N N . PHE A 1 89 ? 4.700 -0.601 4.760 1.00 97.38 89 PHE A N 1
ATOM 746 C CA . PHE A 1 89 ? 4.706 -1.392 5.986 1.00 97.38 89 PHE A CA 1
ATOM 747 C C . PHE A 1 89 ? 4.498 -0.519 7.220 1.00 97.38 89 PHE A C 1
ATOM 749 O O . PHE A 1 89 ? 3.816 -0.948 8.149 1.00 97.38 89 PHE A O 1
ATOM 756 N N . SER A 1 90 ? 4.993 0.724 7.219 1.00 97.94 90 SER A N 1
ATOM 757 C CA . SER A 1 90 ? 4.740 1.668 8.310 1.00 97.94 90 SER A CA 1
ATOM 758 C C . SER A 1 90 ? 3.242 1.933 8.492 1.00 97.94 90 SER A C 1
ATOM 760 O O . SER A 1 90 ? 2.714 1.773 9.597 1.00 97.94 90 SER A O 1
ATOM 762 N N . ILE A 1 91 ? 2.523 2.278 7.415 1.00 97.56 91 ILE A N 1
ATOM 763 C CA . ILE A 1 91 ? 1.092 2.588 7.523 1.00 97.56 91 ILE A CA 1
ATOM 764 C C . ILE A 1 91 ? 0.239 1.338 7.769 1.00 97.56 91 ILE A C 1
ATOM 766 O O . ILE A 1 91 ? -0.742 1.394 8.514 1.00 97.56 91 ILE A O 1
ATOM 770 N N . GLN A 1 92 ? 0.611 0.201 7.177 1.00 97.06 92 GLN A N 1
ATOM 771 C CA . GLN A 1 92 ? -0.084 -1.069 7.370 1.00 97.06 92 GLN A CA 1
ATOM 772 C C . GLN A 1 92 ? 0.048 -1.562 8.814 1.00 97.06 92 GLN A C 1
ATOM 774 O O . GLN A 1 92 ? -0.949 -1.990 9.405 1.00 97.06 92 GLN A O 1
ATOM 779 N N . ALA A 1 93 ? 1.245 -1.465 9.399 1.00 97.12 93 ALA A N 1
ATOM 780 C CA . ALA A 1 93 ? 1.484 -1.820 10.792 1.00 97.12 93 ALA A CA 1
ATOM 781 C C . ALA A 1 93 ? 0.643 -0.946 11.729 1.00 97.12 93 ALA A C 1
ATOM 783 O O . ALA A 1 93 ? -0.106 -1.484 12.543 1.00 97.12 93 ALA A O 1
ATOM 784 N N . ALA A 1 94 ? 0.669 0.378 11.544 1.00 97.88 94 ALA A N 1
ATOM 785 C CA . ALA A 1 94 ? -0.114 1.308 12.358 1.00 97.88 94 ALA A CA 1
ATOM 786 C C . ALA A 1 94 ? -1.628 1.030 12.282 1.00 97.88 94 ALA A C 1
ATOM 788 O O . ALA A 1 94 ? -2.325 1.028 13.298 1.00 97.88 94 ALA A O 1
ATOM 789 N N . ALA A 1 95 ? -2.152 0.745 11.087 1.00 97.31 95 ALA A N 1
ATOM 790 C CA . ALA A 1 95 ? -3.564 0.411 10.906 1.00 97.31 95 ALA A CA 1
ATOM 791 C C . ALA A 1 95 ? -3.950 -0.945 11.523 1.00 97.31 95 ALA A C 1
ATOM 793 O O . ALA A 1 95 ? -5.063 -1.107 12.043 1.00 97.31 95 ALA A O 1
ATOM 794 N N . SER A 1 96 ? -3.036 -1.915 11.478 1.00 95.31 96 SER A N 1
ATOM 795 C CA . SER A 1 96 ? -3.233 -3.245 12.061 1.00 95.31 96 SER A CA 1
ATOM 796 C C . SER A 1 96 ? -3.213 -3.194 13.586 1.00 95.31 96 SER A C 1
ATOM 798 O O . SER A 1 96 ? -4.100 -3.755 14.226 1.00 95.31 96 SER A O 1
ATOM 800 N N . GLU A 1 97 ? -2.260 -2.462 14.162 1.00 96.00 97 GLU A N 1
ATOM 801 C CA . GLU A 1 97 ? -2.164 -2.230 15.603 1.00 96.00 97 GLU A CA 1
ATOM 802 C C . GLU A 1 97 ? -3.415 -1.524 16.136 1.00 96.00 97 GLU A C 1
ATOM 804 O O . GLU A 1 97 ? -4.014 -1.971 17.112 1.00 96.00 97 GLU A O 1
ATOM 809 N N . GLU A 1 98 ? -3.888 -0.482 15.449 1.00 95.69 98 GLU A N 1
ATOM 810 C CA . GLU A 1 98 ? -5.113 0.220 15.840 1.00 95.69 98 GLU A CA 1
ATOM 811 C C . GLU A 1 98 ? -6.347 -0.701 15.815 1.00 95.69 98 GLU A C 1
ATOM 813 O O . GLU A 1 98 ? -7.190 -0.660 16.716 1.00 95.69 98 GLU A O 1
ATOM 818 N N . SER A 1 99 ? -6.444 -1.572 14.806 1.00 92.56 99 SER A N 1
ATOM 819 C CA . SER A 1 99 ? -7.523 -2.564 14.714 1.00 92.56 99 SER A CA 1
ATOM 820 C C . SER A 1 99 ? -7.477 -3.573 15.863 1.00 92.56 99 SER A C 1
ATOM 822 O O . SER A 1 99 ? -8.519 -3.920 16.428 1.00 92.56 99 SER A O 1
ATOM 824 N N . GLU A 1 100 ? -6.279 -4.033 16.222 1.00 92.62 100 GLU A N 1
ATOM 825 C CA . GLU A 1 100 ? -6.074 -4.996 17.301 1.00 92.62 100 GLU A CA 1
ATOM 826 C C . GLU A 1 100 ? -6.333 -4.379 18.680 1.00 92.62 100 GLU A C 1
ATOM 828 O O . GLU A 1 100 ? -7.045 -4.969 19.493 1.00 92.62 100 GLU A O 1
ATOM 833 N N . ASN A 1 101 ? -5.869 -3.152 18.921 1.00 92.38 101 ASN A N 1
ATOM 834 C CA . ASN A 1 101 ? -6.134 -2.416 20.157 1.00 92.38 101 ASN A CA 1
ATOM 835 C C . ASN A 1 101 ? -7.639 -2.270 20.409 1.00 92.38 101 ASN A C 1
ATOM 837 O O . ASN A 1 101 ? -8.126 -2.536 21.511 1.00 92.38 101 ASN A O 1
ATOM 841 N N . HIS A 1 102 ? -8.408 -1.930 19.373 1.00 90.56 102 HIS A N 1
ATOM 842 C CA . HIS A 1 102 ? -9.864 -1.897 19.474 1.00 90.56 102 HIS A CA 1
ATOM 843 C C . HIS A 1 102 ? -10.471 -3.272 19.770 1.00 90.56 102 HIS A C 1
ATOM 845 O O . HIS A 1 102 ? -11.437 -3.361 20.530 1.00 90.56 102 HIS A O 1
ATOM 851 N N . ARG A 1 103 ? -9.932 -4.352 19.192 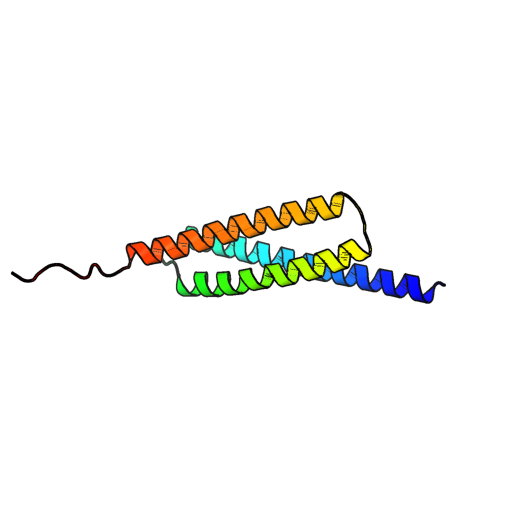1.00 88.75 103 ARG A N 1
ATOM 852 C CA . ARG A 1 103 ? -10.404 -5.714 19.474 1.00 88.75 103 ARG A CA 1
ATOM 853 C C . ARG A 1 103 ? -10.196 -6.074 20.944 1.00 88.75 103 ARG A C 1
ATOM 855 O O . ARG A 1 103 ? -11.130 -6.583 21.553 1.00 88.75 103 ARG A O 1
ATOM 862 N N . LEU A 1 104 ? -9.016 -5.789 21.501 1.00 88.12 104 LEU A N 1
ATOM 863 C CA . LEU A 1 104 ? -8.646 -6.118 22.882 1.00 88.12 104 LEU A CA 1
ATOM 864 C C . LEU A 1 104 ? -9.463 -5.340 23.921 1.00 88.12 104 LEU A C 1
ATOM 866 O O . LEU A 1 104 ? -9.906 -5.926 24.905 1.00 88.12 104 LEU A O 1
ATOM 870 N N . ILE A 1 105 ? -9.713 -4.047 23.689 1.00 85.06 105 ILE A N 1
ATOM 871 C CA . ILE A 1 105 ? -10.516 -3.207 24.598 1.00 85.06 105 ILE A CA 1
ATOM 872 C C . ILE A 1 105 ? -11.981 -3.663 24.636 1.00 85.06 105 ILE A C 1
ATOM 874 O O . ILE A 1 105 ? -12.634 -3.567 25.673 1.00 85.06 105 ILE A O 1
ATOM 878 N N . ASN A 1 106 ? -12.499 -4.171 23.516 1.00 76.94 106 ASN A N 1
ATOM 879 C CA . ASN A 1 106 ? -13.907 -4.540 23.373 1.00 76.94 106 ASN A CA 1
ATOM 880 C C . ASN A 1 106 ? -14.175 -6.045 23.533 1.00 76.94 106 ASN A C 1
ATOM 882 O O . ASN A 1 106 ? -15.276 -6.500 23.213 1.00 76.94 106 ASN A O 1
ATOM 886 N N . VAL A 1 107 ? -13.209 -6.831 24.029 1.00 67.69 107 VAL A N 1
ATOM 887 C CA . VAL A 1 107 ? -13.490 -8.212 24.444 1.00 67.69 107 VAL A CA 1
ATOM 888 C C . VAL A 1 107 ? -14.420 -8.154 25.662 1.00 67.69 107 VAL A C 1
ATOM 890 O O . VAL A 1 107 ? -14.047 -7.559 26.674 1.00 67.69 107 VAL A O 1
ATOM 893 N N . PRO A 1 108 ? -15.618 -8.766 25.621 1.00 58.78 108 PRO A N 1
ATOM 894 C CA . PRO A 1 108 ? -16.462 -8.845 26.800 1.00 58.78 108 PRO A CA 1
ATOM 895 C C . PRO A 1 108 ? -15.741 -9.689 27.850 1.00 58.78 108 PRO A C 1
ATOM 897 O O . PRO A 1 108 ? -15.497 -10.877 27.623 1.00 58.78 108 PRO A O 1
ATOM 900 N N . THR A 1 109 ? -15.402 -9.089 28.994 1.00 54.66 109 THR A N 1
ATOM 901 C CA . THR A 1 109 ? -14.841 -9.787 30.157 1.00 54.66 109 THR A CA 1
ATOM 902 C C . THR A 1 109 ? -15.846 -10.820 30.660 1.00 54.66 109 THR A C 1
ATOM 904 O O . THR A 1 109 ? -16.656 -10.569 31.547 1.00 54.66 109 THR A O 1
ATOM 907 N N . SER A 1 110 ? -15.817 -12.007 30.071 1.00 58.66 110 SER A N 1
ATOM 908 C CA . SER A 1 110 ? -16.513 -13.168 30.596 1.00 58.66 110 SER A CA 1
ATOM 909 C C . SER A 1 110 ? -15.636 -13.713 31.715 1.00 58.66 110 SER A C 1
ATOM 911 O O . SER A 1 110 ? -14.599 -14.303 31.423 1.00 58.66 110 SER A O 1
ATOM 913 N N . THR A 1 111 ? -16.005 -13.443 32.972 1.00 49.62 111 THR A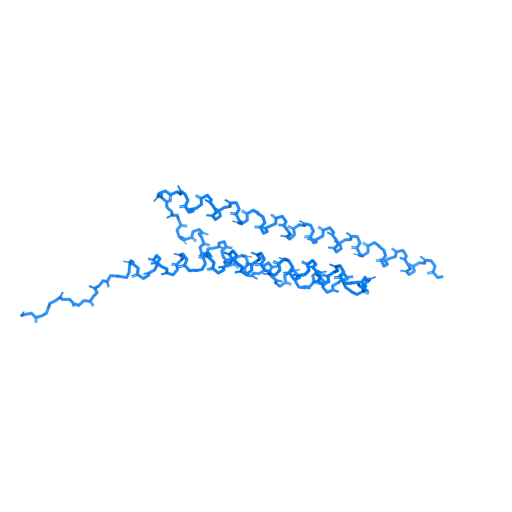 N 1
ATOM 914 C CA . THR A 1 111 ? -15.926 -14.338 34.155 1.00 49.62 111 THR A CA 1
ATOM 915 C C . THR A 1 111 ? -15.751 -13.531 35.451 1.00 49.62 111 THR A C 1
ATOM 917 O O . THR A 1 111 ? -14.672 -13.434 36.024 1.00 49.62 111 THR A O 1
ATOM 920 N N . GLN A 1 112 ? -16.860 -12.988 35.938 1.00 47.41 112 GLN A N 1
ATOM 921 C CA . GLN A 1 112 ? -17.244 -12.946 37.353 1.00 47.41 112 GLN A CA 1
ATOM 922 C C . GLN A 1 112 ? -18.757 -13.247 37.276 1.00 47.41 112 GLN A C 1
ATOM 924 O O . GLN A 1 112 ? -19.435 -12.636 36.460 1.00 47.41 112 GLN A O 1
ATOM 929 N N . ILE A 1 113 ? -19.389 -14.218 37.929 1.00 46.72 113 ILE A N 1
ATOM 930 C CA . ILE A 1 113 ? -19.365 -14.656 39.321 1.00 46.72 113 ILE A CA 1
ATOM 931 C C . ILE A 1 113 ? -20.087 -16.024 39.329 1.00 46.72 113 ILE A C 1
ATOM 933 O O . ILE A 1 113 ? -21.172 -16.125 38.763 1.00 46.72 113 ILE A O 1
ATOM 937 N N . TYR A 1 114 ? -19.543 -17.043 39.995 1.00 44.66 114 TYR A N 1
ATOM 938 C CA . TYR A 1 114 ? -20.380 -18.032 40.683 1.00 44.66 114 TYR A CA 1
ATOM 939 C C . TYR A 1 114 ? -20.010 -17.929 42.165 1.00 44.66 114 TYR A C 1
ATOM 941 O O . TYR A 1 114 ? -18.975 -18.440 42.589 1.00 44.66 114 TYR A O 1
ATOM 949 N N . GLN A 1 115 ? -20.806 -17.142 42.891 1.00 51.97 115 GLN A N 1
ATOM 950 C CA . GLN A 1 115 ? -20.981 -17.227 44.338 1.00 51.97 115 GLN A CA 1
ATOM 951 C C . GLN A 1 115 ? -22.185 -18.130 44.583 1.00 51.97 115 GLN A C 1
ATOM 953 O O . GLN A 1 115 ? -23.160 -17.997 43.807 1.00 51.97 115 GLN A O 1
#

Sequence (115 aa):
MAFNEKNSNDNLKESIRRWGVIKGKLTRFCTFFNGFLKNDKRNFTELKLRCDKLNALYDEFDAVQTEIEEFDDFADQQSERTMFENDFFSIQAAASEESENHRLINVPTSTQIYQ